Protein AF-A0A381W6W6-F1 (afdb_monomer)

Structure (mmCIF, N/CA/C/O backbone):
data_AF-A0A381W6W6-F1
#
_entry.id   AF-A0A381W6W6-F1
#
loop_
_atom_site.group_PDB
_atom_site.id
_atom_site.type_symbol
_atom_site.label_atom_id
_atom_site.label_alt_id
_atom_site.label_comp_id
_atom_site.label_asym_id
_atom_site.label_entity_id
_atom_site.label_seq_id
_atom_site.pdbx_PDB_ins_code
_atom_site.Cartn_x
_atom_site.Cartn_y
_atom_site.Cartn_z
_atom_site.occupancy
_atom_site.B_iso_or_equiv
_atom_site.auth_seq_id
_atom_site.auth_comp_id
_atom_site.auth_asym_id
_atom_site.auth_atom_id
_atom_site.pdbx_PDB_model_num
ATOM 1 N N . VAL A 1 1 ? 18.439 25.480 -24.856 1.00 36.97 1 VAL A N 1
ATOM 2 C CA . VAL A 1 1 ? 17.566 25.281 -23.675 1.00 36.97 1 VAL A CA 1
ATOM 3 C C . VAL A 1 1 ? 17.842 23.889 -23.121 1.00 36.97 1 VAL A C 1
ATOM 5 O O . VAL A 1 1 ? 17.268 22.921 -23.594 1.00 36.97 1 VAL A O 1
ATOM 8 N N . LEU A 1 2 ? 18.815 23.770 -22.215 1.00 37.03 2 LEU A N 1
ATOM 9 C CA . LEU A 1 2 ? 19.169 22.512 -21.548 1.00 37.03 2 LEU A CA 1
ATOM 10 C C . LEU A 1 2 ? 18.480 22.512 -20.182 1.00 37.03 2 LEU A C 1
ATOM 12 O O . LEU A 1 2 ? 18.965 23.130 -19.240 1.00 37.03 2 LEU A O 1
ATOM 16 N N . LEU A 1 3 ? 17.313 21.874 -20.097 1.00 42.53 3 LEU A N 1
ATOM 17 C CA . LEU A 1 3 ? 16.643 21.600 -18.828 1.00 42.53 3 LEU A CA 1
ATOM 18 C C . LEU A 1 3 ? 17.336 20.400 -18.179 1.00 42.53 3 LEU A C 1
ATOM 20 O O . LEU A 1 3 ? 16.945 19.252 -18.374 1.00 42.53 3 LEU A O 1
ATOM 24 N N . THR A 1 4 ? 18.388 20.661 -17.408 1.00 46.91 4 THR A N 1
ATOM 25 C CA . THR A 1 4 ? 18.919 19.706 -16.434 1.00 46.91 4 THR A CA 1
ATOM 26 C C . THR A 1 4 ? 17.905 19.564 -15.300 1.00 46.91 4 THR A C 1
ATOM 28 O O . THR A 1 4 ? 17.977 20.218 -14.263 1.00 46.91 4 THR A O 1
ATOM 31 N N . GLY A 1 5 ? 16.908 18.705 -15.514 1.00 47.94 5 GLY A N 1
ATOM 32 C CA . GLY A 1 5 ? 16.010 18.232 -14.467 1.00 47.94 5 GLY A CA 1
ATOM 33 C C . GLY A 1 5 ? 16.785 17.356 -13.489 1.00 47.94 5 GLY A C 1
ATOM 34 O O . GLY A 1 5 ? 16.833 16.138 -13.635 1.00 47.94 5 GLY A O 1
ATOM 35 N N . ALA A 1 6 ? 17.439 17.975 -12.510 1.00 48.84 6 ALA A N 1
ATOM 36 C CA . ALA A 1 6 ? 18.096 17.260 -11.430 1.00 48.84 6 ALA A CA 1
ATOM 37 C C . ALA A 1 6 ? 17.025 16.652 -10.509 1.00 48.84 6 ALA A C 1
ATOM 39 O O . ALA A 1 6 ? 16.459 17.329 -9.652 1.00 48.84 6 ALA A O 1
ATOM 40 N N . CYS A 1 7 ? 16.730 15.362 -10.680 1.00 55.16 7 CYS A N 1
ATOM 41 C CA . CYS A 1 7 ? 15.905 14.596 -9.747 1.00 55.16 7 CYS A CA 1
ATOM 42 C C . CYS A 1 7 ? 16.687 14.305 -8.455 1.00 55.16 7 CYS A C 1
ATOM 44 O O . CYS A 1 7 ? 17.109 13.175 -8.213 1.00 55.16 7 CYS A O 1
ATOM 46 N N . PHE A 1 8 ? 16.882 15.318 -7.610 1.00 50.59 8 PHE A N 1
ATOM 47 C CA . PHE A 1 8 ? 17.327 15.110 -6.234 1.00 50.59 8 PHE A CA 1
ATOM 48 C C . PHE A 1 8 ? 16.120 14.764 -5.359 1.00 50.59 8 PHE A C 1
ATOM 50 O O . PHE A 1 8 ? 15.240 15.593 -5.144 1.00 50.59 8 PHE A O 1
ATOM 57 N N . ALA A 1 9 ? 16.087 13.537 -4.835 1.00 54.25 9 ALA A N 1
ATOM 58 C CA . ALA A 1 9 ? 15.160 13.141 -3.781 1.00 54.25 9 ALA A CA 1
ATOM 59 C C . ALA A 1 9 ? 15.954 12.729 -2.537 1.00 54.25 9 ALA A C 1
ATOM 61 O O . ALA A 1 9 ? 16.784 11.820 -2.567 1.00 54.25 9 ALA A O 1
ATOM 62 N N . SER A 1 10 ? 15.698 13.448 -1.452 1.00 46.38 10 SER A N 1
ATOM 63 C CA . SER A 1 10 ? 16.299 13.311 -0.131 1.00 46.38 10 SER A CA 1
ATOM 64 C C . SER A 1 10 ? 16.028 11.923 0.455 1.00 46.38 10 SER A C 1
AT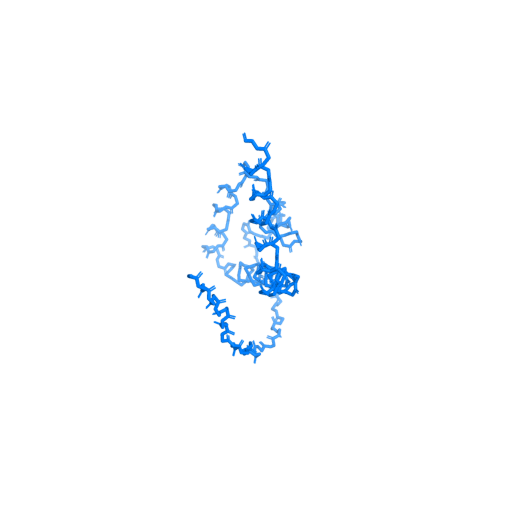OM 66 O O . SER A 1 10 ? 14.878 11.513 0.609 1.00 46.38 10 SER A O 1
ATOM 68 N N . ASN A 1 11 ? 17.088 11.208 0.827 1.00 52.81 11 ASN A N 1
ATOM 69 C CA . ASN A 1 11 ? 16.988 9.936 1.536 1.00 52.81 11 ASN A CA 1
ATOM 70 C C . ASN A 1 11 ? 16.490 10.172 2.974 1.00 52.81 11 ASN A C 1
ATOM 72 O O . ASN A 1 11 ? 17.264 10.594 3.831 1.00 52.81 11 ASN A O 1
ATOM 76 N N . LEU A 1 12 ? 15.217 9.878 3.265 1.00 56.47 12 LEU A N 1
ATOM 77 C CA . LEU A 1 12 ? 14.763 9.689 4.648 1.00 56.47 12 LEU A CA 1
ATOM 78 C C . LEU A 1 12 ? 14.879 8.202 5.028 1.00 56.47 12 LEU A C 1
ATOM 80 O O . LEU A 1 12 ? 14.199 7.370 4.422 1.00 56.47 12 LEU A O 1
ATOM 84 N N . PRO A 1 13 ? 15.684 7.836 6.043 1.00 54.25 13 PRO A N 1
ATOM 85 C CA . PRO A 1 13 ? 15.758 6.457 6.503 1.00 54.25 13 PRO A CA 1
ATOM 86 C C . PRO A 1 13 ? 14.483 6.072 7.280 1.00 54.25 13 PRO A C 1
ATOM 88 O O . PRO A 1 13 ? 13.955 6.879 8.054 1.00 54.25 13 PRO A O 1
ATOM 91 N N . PRO A 1 14 ? 13.983 4.829 7.153 1.00 55.06 14 PRO A N 1
ATOM 92 C CA . PRO A 1 14 ? 12.823 4.389 7.915 1.00 55.06 14 PRO A CA 1
ATOM 93 C C . PRO A 1 14 ? 13.203 4.133 9.384 1.00 55.06 14 PRO A C 1
ATOM 95 O O . PRO A 1 14 ? 14.007 3.254 9.703 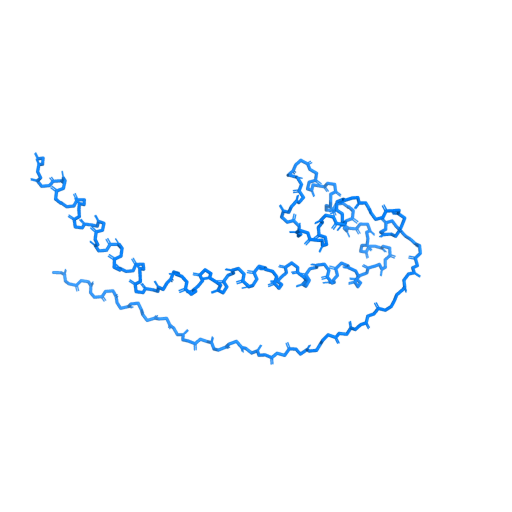1.00 55.06 14 PRO A O 1
ATOM 98 N N . LYS A 1 15 ? 12.578 4.877 10.308 1.00 43.28 15 LYS A N 1
ATOM 99 C CA . LYS A 1 15 ? 12.635 4.608 11.755 1.00 43.28 15 LYS A CA 1
ATOM 100 C C . LYS A 1 15 ? 12.026 3.233 12.062 1.00 43.28 15 LYS A C 1
ATOM 102 O O . LYS A 1 15 ? 10.815 3.043 11.982 1.00 43.28 15 LYS A O 1
ATOM 107 N N . ARG A 1 16 ? 12.865 2.286 12.492 1.00 62.16 16 ARG A N 1
ATOM 108 C CA . ARG A 1 16 ? 12.452 1.018 13.114 1.00 62.16 16 ARG A CA 1
ATOM 109 C C . ARG A 1 16 ? 11.979 1.249 14.548 1.00 62.16 16 ARG A C 1
ATOM 111 O O . ARG A 1 16 ? 12.788 1.610 15.390 1.00 62.16 16 ARG A O 1
ATOM 118 N N . THR A 1 17 ? 10.727 0.923 14.858 1.00 40.03 17 THR A N 1
ATOM 119 C CA . THR A 1 17 ? 10.260 0.493 16.197 1.00 40.03 17 THR A CA 1
ATOM 120 C C . THR A 1 17 ? 8.913 -0.227 16.031 1.00 40.03 17 THR A C 1
ATOM 122 O O . THR A 1 17 ? 8.181 0.095 15.107 1.00 40.03 17 THR A O 1
ATOM 125 N N . LYS A 1 18 ? 8.453 -1.186 16.839 1.00 42.16 18 LYS A N 1
ATOM 126 C CA . LYS A 1 18 ? 9.007 -2.132 17.824 1.00 42.16 18 LYS A CA 1
ATOM 127 C C . LYS A 1 18 ? 7.875 -3.162 18.074 1.00 42.16 18 LYS A C 1
ATOM 129 O O . LYS A 1 18 ? 6.725 -2.768 18.204 1.00 42.16 18 LYS A O 1
ATOM 134 N N . LYS A 1 19 ? 8.262 -4.440 18.188 1.00 39.12 19 LYS A N 1
ATOM 135 C CA . LYS A 1 19 ? 7.669 -5.581 18.932 1.00 39.12 19 LYS A CA 1
ATOM 136 C C . LYS A 1 19 ? 6.175 -5.937 18.767 1.00 39.12 19 LYS A C 1
ATOM 138 O O . LYS A 1 19 ? 5.268 -5.207 19.148 1.00 39.12 19 LYS A O 1
ATOM 143 N N . ALA A 1 20 ? 5.968 -7.185 18.336 1.00 41.88 20 ALA A N 1
ATOM 144 C CA . ALA A 1 20 ? 4.711 -7.918 18.396 1.00 41.88 20 ALA A CA 1
ATOM 145 C C . ALA A 1 20 ? 4.235 -8.100 19.848 1.00 41.88 20 ALA A C 1
ATOM 147 O O . ALA A 1 20 ? 4.961 -8.645 20.682 1.00 41.88 20 ALA A O 1
ATOM 148 N N . LYS A 1 21 ? 2.996 -7.686 20.131 1.00 32.66 21 LYS A N 1
ATOM 149 C CA . LYS A 1 21 ? 2.281 -8.029 21.364 1.00 32.66 21 LYS A CA 1
ATOM 150 C C . LYS A 1 21 ? 1.185 -9.037 21.014 1.00 32.66 21 LYS A C 1
ATOM 152 O O . LYS A 1 21 ? 0.231 -8.703 20.316 1.00 32.66 21 LYS A O 1
ATOM 157 N N . LYS A 1 22 ? 1.368 -10.281 21.467 1.00 45.16 22 LYS A N 1
ATOM 158 C CA . LYS A 1 22 ? 0.340 -11.334 21.492 1.00 45.16 22 LYS A CA 1
ATOM 159 C C . LYS A 1 22 ? -0.817 -10.845 22.373 1.00 45.16 22 LYS A C 1
ATOM 161 O O . LYS A 1 22 ? -0.561 -10.429 23.501 1.00 45.16 22 LYS A O 1
ATOM 166 N N . VAL A 1 23 ? -2.058 -10.926 21.895 1.00 41.16 23 VAL A N 1
ATOM 167 C CA . VAL A 1 23 ? -3.253 -10.764 22.739 1.00 41.16 23 VAL A CA 1
ATOM 168 C C . VAL A 1 23 ? -4.189 -11.937 22.469 1.00 41.16 23 VAL A C 1
ATOM 170 O O . VAL A 1 23 ? -4.498 -12.228 21.315 1.00 41.16 23 VAL A O 1
ATOM 173 N N . LYS A 1 24 ? -4.512 -12.622 23.569 1.00 37.78 24 LYS A N 1
ATOM 174 C CA . LYS A 1 24 ? -5.326 -13.828 23.717 1.00 37.78 24 LYS A CA 1
ATOM 175 C C . LYS A 1 24 ? -6.825 -13.492 23.741 1.00 37.78 24 LYS A C 1
ATOM 177 O O . LYS A 1 24 ? -7.186 -12.435 24.250 1.00 37.78 24 LYS A O 1
ATOM 182 N N . ASP A 1 25 ? -7.585 -14.430 23.175 1.00 43.34 25 ASP A N 1
ATOM 183 C CA . ASP A 1 25 ? -8.948 -14.935 23.444 1.00 43.34 25 ASP A CA 1
ATOM 184 C C . ASP A 1 25 ? -10.065 -13.962 23.867 1.00 43.34 25 ASP A C 1
ATOM 186 O O . ASP A 1 25 ? -9.946 -13.209 24.827 1.00 43.34 25 ASP A O 1
ATOM 190 N N . LEU A 1 26 ? -11.112 -13.816 23.047 1.00 57.38 26 LEU A N 1
ATOM 191 C CA . LEU A 1 26 ? -12.300 -14.679 22.853 1.00 57.38 26 LEU A CA 1
ATOM 192 C C . LEU A 1 26 ? -13.427 -14.287 23.823 1.00 57.38 26 LEU A C 1
ATOM 194 O O . LEU A 1 26 ? -13.436 -14.659 24.990 1.00 57.38 26 LEU A O 1
ATOM 198 N N . GLY A 1 27 ? -14.378 -13.505 23.312 1.00 37.41 27 GLY A N 1
ATOM 199 C CA . GLY A 1 27 ? -15.579 -13.086 24.032 1.00 37.41 27 GLY A CA 1
ATOM 200 C C . GLY A 1 27 ? -16.659 -12.654 23.045 1.00 37.41 27 GLY A C 1
ATOM 201 O O . GLY A 1 27 ? -16.403 -11.818 22.182 1.00 37.41 27 GLY A O 1
ATOM 202 N N . THR A 1 28 ? -17.824 -13.286 23.135 1.00 46.09 28 THR A N 1
ATOM 203 C CA . THR A 1 28 ? -18.948 -13.249 22.191 1.00 46.09 28 THR A CA 1
ATOM 204 C C . THR A 1 28 ? -19.387 -11.836 21.801 1.00 46.09 28 THR A C 1
ATOM 206 O O . THR A 1 28 ? -19.607 -10.963 22.638 1.00 46.09 28 THR A O 1
ATOM 209 N N . GLY A 1 29 ? -19.529 -11.630 20.494 1.00 53.81 29 GLY A N 1
ATOM 210 C CA . GLY A 1 29 ? -19.963 -10.393 19.856 1.00 53.81 29 GLY A CA 1
ATOM 211 C C . GLY A 1 29 ? -20.046 -10.598 18.338 1.00 53.81 29 GLY A C 1
ATOM 212 O O . GLY A 1 29 ? -19.564 -11.613 17.837 1.00 53.81 29 GLY A O 1
ATOM 213 N N . PRO A 1 30 ? -20.587 -9.644 17.559 1.00 53.47 30 PRO A N 1
ATOM 214 C CA . PRO A 1 30 ? -20.861 -9.772 16.113 1.00 53.47 30 PRO A CA 1
ATOM 215 C C . PRO A 1 30 ? -19.614 -9.972 15.226 1.00 53.47 30 PRO A C 1
ATOM 217 O O . PRO A 1 30 ? -19.705 -9.976 14.000 1.00 53.47 30 PRO A O 1
ATOM 220 N N . CYS A 1 31 ? -18.439 -10.092 15.844 1.00 56.75 31 CYS A N 1
ATOM 221 C CA . CYS A 1 31 ? -17.162 -10.398 15.213 1.00 56.75 31 CYS A CA 1
ATOM 222 C C . CYS A 1 31 ? -16.599 -11.771 15.608 1.00 56.75 31 CYS A C 1
ATOM 224 O O . CYS A 1 31 ? -15.545 -12.134 15.090 1.00 56.75 31 CYS A O 1
ATOM 226 N N . HIS A 1 32 ? -17.273 -12.506 16.501 1.00 54.97 32 HIS A N 1
ATOM 227 C CA . HIS A 1 32 ? -16.871 -13.824 16.993 1.00 54.97 32 HIS A CA 1
ATOM 228 C C . HIS A 1 32 ? -17.844 -14.951 16.643 1.00 54.97 32 HIS A C 1
ATOM 230 O O . HIS A 1 32 ? -17.368 -16.050 16.377 1.00 54.97 32 HIS A O 1
ATOM 236 N N . ASP A 1 33 ? -19.148 -14.694 16.541 1.00 45.84 33 ASP A N 1
ATOM 237 C CA . ASP A 1 33 ? -20.061 -15.666 15.929 1.00 45.84 33 ASP A CA 1
ATOM 238 C C . ASP A 1 33 ? -19.884 -15.642 14.407 1.00 45.84 33 ASP A C 1
ATOM 240 O O . ASP A 1 33 ? -19.694 -14.569 13.824 1.00 45.84 33 ASP A O 1
ATOM 244 N N . PRO A 1 34 ? -19.911 -16.824 13.773 1.00 50.38 34 PRO A N 1
ATOM 245 C CA . PRO A 1 34 ? -18.899 -17.289 12.820 1.00 50.38 34 PRO A CA 1
ATOM 246 C C . PRO A 1 34 ? -18.387 -16.135 11.963 1.00 50.38 34 PRO A C 1
ATOM 248 O O . PRO A 1 34 ? -19.098 -15.662 11.076 1.00 50.38 34 PRO A O 1
ATOM 251 N N . VAL A 1 35 ? -17.181 -15.656 12.296 1.00 53.94 35 VAL A N 1
ATOM 252 C CA . VAL A 1 35 ? -16.482 -14.516 11.685 1.00 53.94 35 VAL A CA 1
ATOM 253 C C . VAL A 1 35 ? -16.963 -14.311 10.254 1.00 53.94 35 VAL A C 1
ATOM 255 O O . VAL A 1 35 ? -16.625 -15.101 9.374 1.00 53.94 35 VAL A O 1
ATOM 258 N N . HIS A 1 36 ? -17.800 -13.283 10.048 1.00 60.09 36 HIS A N 1
ATOM 259 C CA . HIS A 1 36 ? -18.448 -13.009 8.765 1.00 60.09 36 HIS A CA 1
ATOM 260 C C . HIS A 1 36 ? -17.417 -13.246 7.650 1.00 60.09 36 HIS A C 1
ATOM 262 O O . HIS A 1 36 ? -16.328 -12.673 7.750 1.00 60.09 36 HIS A O 1
ATOM 268 N N . PRO A 1 37 ? -17.693 -14.052 6.604 1.00 70.50 37 PRO A N 1
ATOM 269 C CA . PRO A 1 37 ? -16.676 -14.495 5.640 1.00 70.50 37 PRO A CA 1
ATOM 270 C C . PRO A 1 37 ? -15.869 -13.336 5.035 1.00 70.50 37 PRO A C 1
ATOM 272 O O . PRO A 1 37 ? -14.722 -13.497 4.646 1.00 70.50 37 PRO A O 1
ATOM 275 N N . LEU A 1 38 ? -16.443 -12.131 5.030 1.00 71.00 38 LEU A N 1
ATOM 276 C CA . LEU A 1 38 ? -15.815 -10.870 4.639 1.00 71.00 38 LEU A CA 1
ATOM 277 C C . LEU A 1 38 ? -14.635 -10.448 5.536 1.00 71.00 38 LEU A C 1
ATOM 279 O O . LEU A 1 38 ? -13.653 -9.918 5.027 1.00 71.00 38 LEU A O 1
ATOM 283 N N . ILE A 1 39 ? -14.725 -10.652 6.851 1.00 76.25 39 ILE A N 1
ATOM 284 C CA . ILE A 1 39 ? -13.676 -10.317 7.824 1.00 76.25 39 ILE A CA 1
ATOM 285 C C . ILE A 1 39 ? -12.556 -11.359 7.772 1.00 76.25 39 ILE A C 1
ATOM 287 O O . ILE A 1 39 ? -11.392 -10.967 7.779 1.00 76.25 39 ILE A O 1
ATOM 291 N N . MET A 1 40 ? -12.875 -12.654 7.640 1.00 74.75 40 MET A N 1
ATOM 292 C CA . MET A 1 40 ? -11.853 -13.691 7.419 1.00 74.75 40 MET A CA 1
ATOM 293 C C . MET A 1 40 ? -11.095 -13.456 6.113 1.00 74.75 40 MET A C 1
ATOM 295 O O . MET A 1 40 ? -9.867 -13.401 6.109 1.00 74.75 40 MET A O 1
ATOM 299 N N . LEU A 1 41 ? -11.827 -13.198 5.026 1.00 77.56 41 LEU A N 1
ATOM 300 C CA . LEU A 1 41 ? -11.239 -12.858 3.733 1.00 77.56 41 LEU A CA 1
ATOM 301 C C . LEU A 1 41 ? -10.341 -11.617 3.835 1.00 77.56 41 LEU A C 1
ATOM 303 O O . LEU A 1 41 ? -9.249 -11.592 3.267 1.00 77.56 41 LEU A O 1
ATOM 307 N N . ALA A 1 42 ? -10.771 -10.600 4.588 1.00 79.81 42 ALA A N 1
ATOM 308 C CA . ALA A 1 42 ? -9.967 -9.410 4.837 1.00 79.81 42 ALA A CA 1
ATOM 309 C C . ALA A 1 42 ? -8.728 -9.702 5.699 1.00 79.81 42 ALA A C 1
ATOM 311 O O . ALA A 1 42 ? -7.679 -9.097 5.493 1.00 79.81 42 ALA A O 1
ATOM 312 N N . MET A 1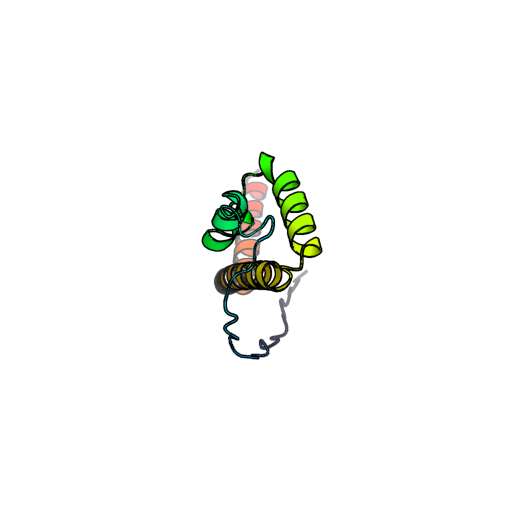 43 ? -8.809 -10.638 6.641 1.00 78.38 43 MET A N 1
ATOM 313 C CA . MET A 1 43 ? -7.692 -11.001 7.511 1.00 78.38 43 MET A CA 1
ATOM 314 C C . MET A 1 43 ? -6.614 -11.801 6.772 1.00 78.38 43 MET A C 1
ATOM 316 O O . MET A 1 43 ? -5.426 -11.569 7.004 1.00 78.38 43 MET A O 1
ATOM 320 N N . GLU A 1 44 ? -7.014 -12.690 5.862 1.00 79.12 44 GLU A N 1
ATOM 321 C CA . GLU A 1 44 ? -6.104 -13.479 5.026 1.00 79.12 44 GLU A CA 1
ATOM 322 C C . GLU A 1 44 ? -5.567 -12.658 3.847 1.00 79.12 44 GLU A C 1
ATOM 324 O O . GLU A 1 44 ? -4.371 -12.372 3.743 1.00 79.12 44 GLU A O 1
ATOM 329 N N . LYS A 1 45 ? -6.468 -12.226 2.959 1.00 79.19 45 LYS A N 1
ATOM 330 C CA . LYS A 1 45 ? -6.125 -11.623 1.662 1.00 79.19 45 LYS A CA 1
ATOM 331 C C . LYS A 1 45 ? -6.064 -10.097 1.701 1.00 79.19 45 LYS A C 1
ATOM 333 O O . LYS A 1 45 ? -5.500 -9.481 0.797 1.00 79.19 45 LYS A O 1
ATOM 338 N N . GLY A 1 46 ? -6.579 -9.481 2.762 1.00 80.38 46 GLY A N 1
ATOM 339 C CA . GLY A 1 46 ? -6.613 -8.031 2.934 1.00 80.38 46 GLY A CA 1
ATOM 340 C C . GLY A 1 46 ? -7.952 -7.414 2.593 1.00 80.38 46 GLY A C 1
ATOM 341 O O . GLY A 1 46 ? -8.754 -7.991 1.861 1.00 80.38 46 GLY A O 1
ATOM 342 N N . VAL A 1 47 ? -8.173 -6.182 3.049 1.00 83.88 47 VAL A N 1
ATOM 343 C CA . VAL A 1 47 ? -9.411 -5.440 2.743 1.00 83.88 47 VAL A CA 1
ATOM 344 C C . VAL A 1 47 ? -9.636 -5.255 1.239 1.00 83.88 47 VAL A C 1
ATOM 346 O O . VAL A 1 47 ? -10.781 -5.209 0.795 1.00 83.88 47 VAL A O 1
ATOM 349 N N . LYS A 1 48 ? -8.566 -5.226 0.435 1.00 79.69 48 LYS A N 1
ATOM 350 C CA . LYS A 1 48 ? -8.642 -5.144 -1.036 1.00 79.69 48 LYS A CA 1
ATOM 351 C C . LYS A 1 48 ? -9.262 -6.385 -1.693 1.00 79.69 48 LYS A C 1
ATOM 353 O O . LYS A 1 48 ? -9.736 -6.283 -2.816 1.00 79.69 48 LYS A O 1
ATOM 358 N N . ALA A 1 49 ? -9.274 -7.533 -1.015 1.00 83.31 49 ALA A N 1
ATOM 359 C CA . ALA A 1 49 ? -9.887 -8.757 -1.530 1.00 83.31 49 ALA A CA 1
ATOM 360 C C . ALA A 1 49 ? -11.412 -8.786 -1.351 1.00 83.31 49 ALA A C 1
ATOM 362 O O . ALA A 1 49 ? -12.084 -9.640 -1.928 1.00 83.31 49 ALA A O 1
ATOM 363 N N . VAL A 1 50 ? -11.972 -7.872 -0.552 1.00 84.38 50 VAL A N 1
ATOM 364 C CA . VAL A 1 50 ? -13.418 -7.780 -0.358 1.00 84.38 50 VAL A CA 1
ATOM 365 C C . VAL A 1 50 ? -14.066 -7.351 -1.679 1.00 84.38 50 VAL A C 1
ATOM 367 O O . VAL A 1 50 ? -13.692 -6.313 -2.228 1.00 84.38 50 VAL A O 1
ATOM 370 N N . PRO A 1 51 ? -15.060 -8.099 -2.196 1.00 83.44 51 PRO A N 1
ATOM 371 C CA . PRO A 1 51 ? -15.721 -7.739 -3.443 1.00 83.44 51 PRO A CA 1
ATOM 372 C C . PRO A 1 51 ? -16.359 -6.351 -3.330 1.00 83.44 51 PRO A C 1
ATOM 374 O O . PRO A 1 51 ? -17.053 -6.057 -2.353 1.00 83.44 51 PRO A O 1
ATOM 377 N N . LEU A 1 52 ? -16.169 -5.516 -4.358 1.00 83.12 52 LEU A N 1
ATOM 378 C CA . LEU A 1 52 ? -16.582 -4.103 -4.361 1.00 83.12 52 LEU A CA 1
ATOM 379 C C . LEU A 1 52 ? -18.064 -3.915 -4.011 1.00 83.12 52 LEU A C 1
ATOM 381 O O . LEU A 1 52 ? -18.415 -3.019 -3.246 1.00 83.12 52 LEU A O 1
ATOM 385 N N . ARG A 1 53 ? -18.928 -4.829 -4.470 1.00 84.31 53 ARG A N 1
ATOM 386 C CA . ARG A 1 53 ? -20.371 -4.822 -4.168 1.00 84.31 53 ARG A CA 1
ATOM 387 C C . ARG A 1 53 ? -20.682 -4.913 -2.666 1.00 84.31 53 ARG A C 1
ATOM 389 O O . ARG A 1 53 ? -21.706 -4.412 -2.223 1.00 84.31 53 ARG A O 1
ATOM 396 N N . LYS A 1 54 ? -19.807 -5.534 -1.866 1.00 83.75 54 LYS A N 1
ATOM 397 C CA . LYS A 1 54 ? -20.005 -5.766 -0.422 1.00 83.75 54 LYS A CA 1
ATOM 398 C C . LYS A 1 54 ? -19.188 -4.813 0.460 1.00 83.75 54 LYS A C 1
ATOM 400 O O . LYS A 1 54 ? -19.207 -4.948 1.683 1.00 83.75 54 LYS A O 1
ATOM 405 N N . ILE A 1 55 ? -18.518 -3.812 -0.125 1.00 85.25 55 ILE A N 1
ATOM 406 C CA . ILE A 1 55 ? -17.639 -2.888 0.611 1.00 85.25 55 ILE A CA 1
ATOM 407 C C . ILE A 1 55 ? -18.399 -2.066 1.662 1.00 85.25 55 ILE A C 1
ATOM 409 O O . ILE A 1 55 ? -17.895 -1.803 2.755 1.00 85.25 55 ILE A O 1
ATOM 413 N N . PHE A 1 56 ? -19.639 -1.677 1.361 1.00 86.81 56 PHE A N 1
ATOM 414 C CA . PHE A 1 56 ? -20.455 -0.873 2.266 1.00 86.81 56 PHE A CA 1
ATOM 415 C C . PHE A 1 56 ? -20.920 -1.683 3.479 1.00 86.81 56 PHE A C 1
ATOM 417 O O . PHE A 1 56 ? -20.868 -1.204 4.614 1.00 86.81 56 PHE A O 1
ATOM 424 N N . LEU A 1 57 ? -21.296 -2.942 3.243 1.00 85.12 57 LEU A N 1
ATOM 425 C CA . LEU A 1 57 ? -21.665 -3.893 4.286 1.00 85.12 57 LEU A CA 1
ATOM 426 C C . LEU A 1 57 ? -20.464 -4.198 5.188 1.00 85.12 57 LEU A C 1
ATOM 428 O O . LEU A 1 57 ? -20.576 -4.119 6.407 1.00 85.12 57 LEU A O 1
ATOM 432 N N . TYR A 1 58 ? -19.284 -4.392 4.598 1.00 84.00 58 TYR A N 1
ATOM 433 C CA . TYR A 1 58 ? -18.030 -4.544 5.334 1.00 84.00 58 TYR A CA 1
ATOM 434 C C . TYR A 1 58 ? -17.720 -3.340 6.246 1.00 84.00 58 TYR A C 1
ATOM 436 O O . TYR A 1 58 ? -17.374 -3.508 7.416 1.00 84.00 58 TYR A O 1
ATOM 444 N N . ARG A 1 59 ? -17.919 -2.105 5.765 1.00 86.44 59 ARG A N 1
ATOM 445 C CA . ARG A 1 59 ? -17.747 -0.894 6.592 1.00 86.44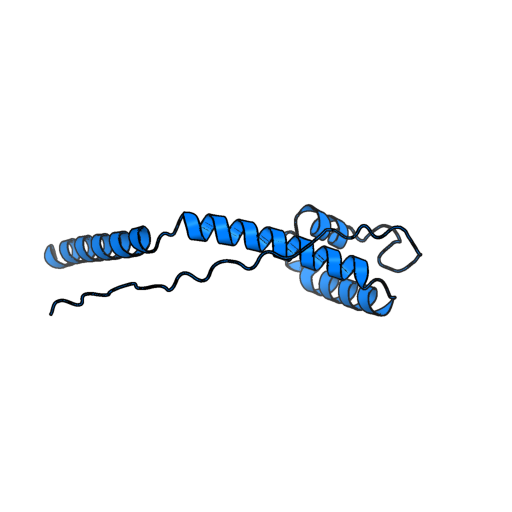 59 ARG A CA 1
ATOM 446 C C . ARG A 1 59 ? -18.757 -0.812 7.739 1.00 86.44 59 ARG A C 1
ATOM 448 O O . ARG A 1 59 ? -18.385 -0.381 8.831 1.00 86.44 59 ARG A O 1
ATOM 455 N N . LYS A 1 60 ? -20.019 -1.197 7.511 1.00 87.19 60 LYS A N 1
ATOM 456 C CA . LYS A 1 60 ? -21.043 -1.269 8.570 1.00 87.19 60 LYS A CA 1
ATOM 457 C C . LYS A 1 60 ? -20.650 -2.289 9.642 1.00 87.19 60 LYS A C 1
ATOM 459 O O . LYS A 1 60 ? -20.656 -1.932 10.819 1.00 87.19 60 LYS A O 1
ATOM 464 N N . LEU A 1 61 ? -20.199 -3.475 9.233 1.00 82.75 61 LEU A N 1
ATOM 465 C CA . LEU A 1 61 ? -19.713 -4.522 10.136 1.00 82.75 61 LEU A CA 1
ATOM 466 C C . LEU A 1 61 ? -18.527 -4.047 10.980 1.00 82.75 61 LEU A C 1
ATOM 468 O O . LEU A 1 61 ? -18.552 -4.167 12.200 1.00 82.75 61 LEU A O 1
ATOM 472 N N . LEU A 1 62 ? -17.522 -3.409 10.371 1.00 83.06 62 LEU A N 1
ATOM 473 C CA . LEU A 1 62 ? -16.391 -2.848 11.119 1.00 83.06 62 LEU A CA 1
ATOM 474 C C . LEU A 1 62 ? -16.820 -1.776 12.131 1.00 83.06 62 LEU A C 1
ATOM 476 O O . LEU A 1 62 ? -16.268 -1.705 13.231 1.00 83.06 62 LEU A O 1
ATOM 480 N N . LYS A 1 63 ? -17.809 -0.938 11.786 1.00 85.44 63 LYS A N 1
ATOM 481 C CA . LYS A 1 63 ? -18.375 0.047 12.721 1.00 85.44 63 LYS A CA 1
ATOM 482 C C . LYS A 1 63 ? -19.078 -0.637 13.893 1.00 85.44 63 LYS A C 1
ATOM 484 O O . LYS A 1 63 ? -18.893 -0.191 15.022 1.00 85.44 63 LYS A O 1
ATOM 489 N N . GLN A 1 64 ? -19.844 -1.699 13.645 1.00 83.00 64 GLN A N 1
ATOM 490 C CA . GLN A 1 64 ? -20.492 -2.489 14.697 1.00 83.00 64 GLN A CA 1
ATOM 491 C C . GLN A 1 64 ? -19.446 -3.159 15.597 1.00 83.00 64 GLN A C 1
ATOM 493 O O . GLN A 1 64 ? -19.490 -2.973 16.807 1.00 83.00 64 GLN A O 1
ATOM 498 N N . CYS A 1 65 ? -18.420 -3.777 15.012 1.00 78.38 65 CYS A N 1
ATOM 499 C CA . CYS A 1 65 ? -17.295 -4.386 15.729 1.00 78.38 65 CYS A CA 1
ATOM 500 C C . CYS A 1 65 ? -16.562 -3.406 16.657 1.00 78.38 65 CYS A C 1
ATOM 502 O O . CYS A 1 65 ? -16.174 -3.728 17.779 1.00 78.38 65 CYS A O 1
ATOM 504 N N . LYS A 1 66 ? -16.379 -2.162 16.191 1.00 80.19 66 LYS A N 1
ATOM 505 C CA . LYS A 1 66 ? -15.745 -1.096 16.976 1.00 80.19 66 LYS A CA 1
ATOM 506 C C . LYS A 1 66 ? -16.617 -0.651 18.157 1.00 80.19 66 LYS A C 1
ATOM 508 O O . LYS A 1 66 ? -16.066 -0.223 19.173 1.00 80.19 66 LYS A O 1
ATOM 513 N N . LYS A 1 67 ? -17.946 -0.722 18.010 1.00 81.56 67 LYS A N 1
ATOM 514 C CA . LYS A 1 67 ? -18.924 -0.394 19.058 1.00 81.56 67 LYS A CA 1
ATOM 515 C C . LYS A 1 67 ? -19.035 -1.499 20.111 1.00 81.56 67 LYS A C 1
ATOM 517 O O . LYS A 1 67 ? -19.136 -1.166 21.281 1.00 81.56 67 LYS A O 1
ATOM 522 N N . THR A 1 68 ? -18.929 -2.772 19.729 1.00 75.56 68 THR A N 1
ATOM 523 C CA . THR A 1 68 ? -19.018 -3.920 20.656 1.00 75.56 68 THR A CA 1
ATOM 524 C C . THR A 1 68 ? -17.729 -4.208 21.434 1.00 75.56 68 THR A C 1
ATOM 526 O O . THR A 1 68 ? -17.613 -5.242 22.074 1.00 75.56 68 THR A O 1
ATOM 529 N N . GLY A 1 69 ? -16.743 -3.306 21.396 1.00 63.44 69 GLY A N 1
ATOM 530 C CA . GLY A 1 69 ? -15.532 -3.413 22.217 1.00 63.44 69 GLY A CA 1
ATOM 531 C C . GLY A 1 69 ? -14.363 -4.173 21.581 1.00 63.44 69 GLY A C 1
ATOM 532 O O . GLY A 1 69 ? -13.255 -4.105 22.109 1.00 63.44 69 GLY A O 1
ATOM 533 N N . HIS A 1 70 ? -14.516 -4.778 20.397 1.00 71.50 70 HIS A N 1
ATOM 534 C CA . HIS A 1 70 ? -13.435 -5.501 19.697 1.00 71.50 70 HIS A CA 1
ATOM 535 C C . HIS A 1 70 ? -12.466 -4.569 18.951 1.00 71.50 70 HIS A C 1
ATOM 537 O O . HIS A 1 70 ? -12.138 -4.750 17.774 1.00 71.50 70 HIS A O 1
ATOM 543 N N . ARG A 1 71 ? -11.990 -3.525 19.637 1.00 76.06 71 ARG A N 1
ATOM 544 C CA . ARG A 1 71 ? -11.059 -2.542 19.065 1.00 76.06 71 ARG A CA 1
ATOM 545 C C . ARG A 1 71 ? -9.721 -3.173 18.684 1.00 76.06 71 ARG A C 1
ATOM 547 O O . ARG A 1 71 ? -9.129 -2.752 17.694 1.00 76.06 71 ARG A O 1
ATOM 554 N N . GLU A 1 72 ? -9.265 -4.175 19.429 1.00 79.69 72 GLU A N 1
ATOM 555 C CA . GLU A 1 72 ? -7.975 -4.831 19.191 1.00 79.69 72 GLU A CA 1
ATOM 556 C C . GLU A 1 72 ? -7.962 -5.653 17.897 1.00 79.69 72 GLU A C 1
ATOM 558 O O . GLU A 1 72 ? -7.030 -5.520 17.106 1.00 79.69 72 GLU A O 1
ATOM 563 N N . THR A 1 73 ? -9.028 -6.397 17.591 1.00 77.50 73 THR A N 1
ATOM 564 C CA . THR A 1 73 ? -9.147 -7.162 16.336 1.00 77.50 73 THR A CA 1
ATOM 565 C C . THR A 1 73 ? -9.124 -6.240 15.114 1.00 77.50 73 THR A C 1
ATOM 567 O O . THR A 1 73 ? -8.399 -6.482 14.148 1.00 77.50 73 THR A O 1
ATOM 570 N N . VAL A 1 74 ? -9.846 -5.115 15.179 1.00 82.25 74 VAL A N 1
ATOM 571 C CA . VAL A 1 74 ? -9.856 -4.102 14.109 1.00 82.25 74 VAL A CA 1
ATOM 572 C C . VAL A 1 74 ? -8.485 -3.430 13.957 1.00 82.25 74 VAL A C 1
ATOM 574 O O . VAL A 1 74 ? -8.046 -3.171 12.835 1.00 82.25 74 VAL A O 1
ATOM 577 N N . LYS A 1 75 ? -7.780 -3.160 15.065 1.00 85.19 75 LYS A N 1
ATOM 578 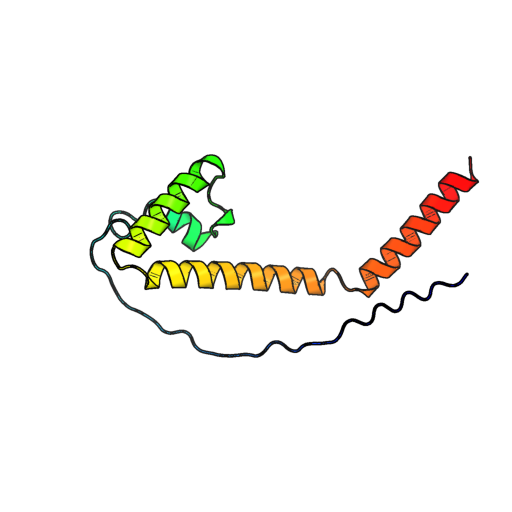C CA . LYS A 1 75 ? -6.408 -2.625 15.026 1.00 85.19 75 LYS A CA 1
ATOM 579 C C . LYS A 1 75 ? -5.443 -3.610 14.373 1.00 85.19 75 LYS A C 1
ATOM 581 O O . LYS A 1 75 ? -4.672 -3.195 13.512 1.00 85.19 75 LYS A O 1
ATOM 586 N N . GLN A 1 76 ? -5.498 -4.892 14.741 1.00 84.75 76 GLN A N 1
ATOM 587 C CA . GLN A 1 76 ? -4.652 -5.926 14.140 1.00 84.75 76 GLN A CA 1
ATOM 588 C C . GLN A 1 76 ? -4.905 -6.062 12.638 1.00 84.75 76 GLN A C 1
ATOM 590 O O . GLN A 1 76 ? -3.952 -6.163 11.867 1.00 84.75 76 GLN A O 1
ATOM 595 N N . LEU A 1 77 ? -6.169 -6.002 12.214 1.00 85.06 77 LEU A N 1
ATOM 596 C CA . LEU A 1 77 ? -6.539 -6.026 10.801 1.00 85.06 77 LEU A CA 1
ATOM 597 C C . LEU A 1 77 ? -5.920 -4.848 10.039 1.00 85.06 77 LEU A C 1
ATOM 599 O O . LEU A 1 77 ? -5.255 -5.041 9.023 1.00 85.06 77 LEU A O 1
ATOM 603 N N . LYS A 1 78 ? -6.049 -3.634 10.588 1.00 87.06 78 LYS A N 1
ATOM 604 C CA . LYS A 1 78 ? -5.470 -2.418 10.002 1.00 87.06 78 LYS A CA 1
ATOM 605 C C . LYS A 1 78 ? -3.940 -2.473 9.947 1.00 87.06 78 LYS A C 1
ATOM 607 O O . LYS A 1 78 ? -3.352 -2.027 8.967 1.00 87.06 78 LYS A O 1
ATOM 612 N N . LEU A 1 79 ? -3.301 -3.028 10.977 1.00 89.94 79 LEU A N 1
ATOM 613 C CA . LEU A 1 79 ? -1.847 -3.177 11.035 1.00 89.94 79 LEU A CA 1
ATOM 614 C C . LEU A 1 79 ? -1.339 -4.176 9.988 1.00 89.94 79 LEU A C 1
ATOM 616 O O . LEU A 1 79 ? -0.356 -3.895 9.309 1.00 89.94 79 LEU A O 1
ATOM 620 N N . LYS A 1 80 ? -2.024 -5.314 9.815 1.00 87.44 80 LYS A N 1
ATOM 621 C CA . LYS A 1 80 ? -1.695 -6.301 8.774 1.00 87.44 80 LYS A CA 1
ATOM 622 C C . LYS A 1 80 ? -1.865 -5.730 7.368 1.00 87.44 80 LYS A C 1
ATOM 624 O O . LYS A 1 80 ? -0.995 -5.936 6.526 1.00 87.44 80 LYS A O 1
ATOM 629 N N . ASP A 1 81 ? -2.951 -4.998 7.121 1.00 88.75 81 ASP A N 1
ATOM 630 C CA . ASP A 1 81 ? -3.159 -4.322 5.838 1.00 88.75 81 ASP A CA 1
ATOM 631 C C . ASP A 1 81 ? -2.068 -3.287 5.563 1.00 88.75 81 ASP A C 1
ATOM 633 O O . ASP A 1 81 ? -1.497 -3.280 4.474 1.00 88.75 81 ASP A O 1
ATOM 637 N N . TYR A 1 82 ? -1.722 -2.477 6.567 1.00 89.75 82 TYR A N 1
ATOM 638 C CA . TYR A 1 82 ? -0.646 -1.496 6.460 1.00 89.75 82 TYR A CA 1
ATOM 639 C C . TYR A 1 82 ? 0.701 -2.156 6.153 1.00 89.75 82 TYR A C 1
ATOM 641 O O . TYR A 1 82 ? 1.391 -1.738 5.230 1.00 89.75 82 TYR A O 1
ATOM 649 N N . GLN A 1 83 ? 1.058 -3.223 6.873 1.00 92.25 83 GLN A N 1
ATOM 650 C CA . GLN A 1 83 ? 2.288 -3.984 6.640 1.00 92.25 83 GLN A CA 1
ATOM 651 C C . GLN A 1 83 ? 2.343 -4.535 5.206 1.00 92.25 83 GLN A C 1
ATOM 653 O O . GLN A 1 83 ? 3.382 -4.457 4.554 1.00 92.25 83 GLN A O 1
ATOM 658 N N . ARG A 1 84 ? 1.228 -5.074 4.694 1.00 86.38 84 ARG A N 1
ATOM 659 C CA . ARG A 1 84 ? 1.155 -5.628 3.334 1.00 86.38 84 ARG A CA 1
ATOM 660 C C . ARG A 1 84 ? 1.333 -4.543 2.272 1.00 86.38 84 ARG A C 1
ATOM 662 O O . ARG A 1 84 ? 2.087 -4.741 1.321 1.00 86.38 84 ARG A O 1
ATOM 669 N N . ASP A 1 85 ? 0.650 -3.413 2.431 1.00 89.31 85 ASP A N 1
ATOM 670 C CA . ASP A 1 85 ? 0.756 -2.287 1.500 1.00 89.31 85 ASP A CA 1
ATOM 671 C C . ASP A 1 85 ? 2.141 -1.634 1.561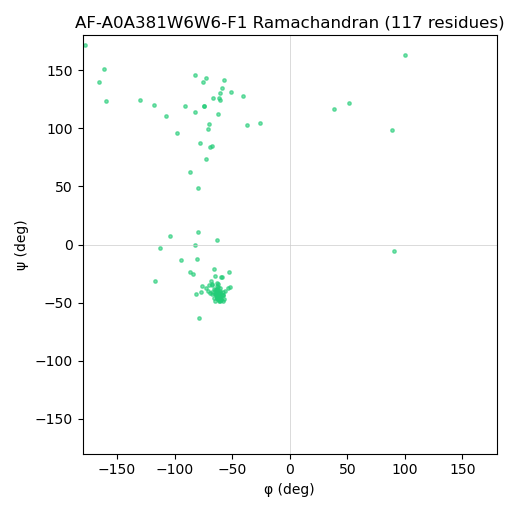 1.00 89.31 85 ASP A C 1
ATOM 673 O O . ASP A 1 85 ? 2.689 -1.275 0.522 1.00 89.31 85 ASP A O 1
ATOM 677 N N . TYR A 1 86 ? 2.756 -1.579 2.744 1.00 90.56 86 TYR A N 1
ATOM 678 C CA . TYR A 1 86 ? 4.125 -1.104 2.918 1.00 90.56 86 TYR A CA 1
ATOM 679 C C . TYR A 1 86 ? 5.140 -1.979 2.171 1.00 90.56 86 TYR A C 1
ATOM 681 O O . TYR A 1 86 ? 5.969 -1.454 1.435 1.00 90.56 86 TYR A O 1
ATOM 689 N N . GLN A 1 87 ? 5.048 -3.308 2.289 1.00 88.31 87 GLN A N 1
ATOM 690 C CA . GLN A 1 87 ? 5.941 -4.232 1.572 1.00 88.31 87 GLN A CA 1
ATOM 691 C C . GLN A 1 87 ? 5.806 -4.102 0.049 1.00 88.31 87 GLN A C 1
ATOM 693 O O . GLN A 1 87 ? 6.805 -4.056 -0.666 1.00 88.31 87 GLN A O 1
ATOM 698 N N . LYS A 1 88 ? 4.572 -3.971 -0.456 1.00 85.81 88 LYS A N 1
ATOM 699 C CA . LYS A 1 88 ? 4.329 -3.729 -1.887 1.00 85.81 88 LYS A CA 1
ATOM 700 C C . LYS A 1 88 ? 4.894 -2.387 -2.348 1.00 85.81 88 LYS A C 1
ATOM 702 O O . LYS A 1 88 ? 5.498 -2.325 -3.414 1.00 85.81 88 LYS A O 1
ATOM 707 N N . ALA A 1 89 ? 4.728 -1.334 -1.549 1.00 85.88 89 ALA A N 1
ATOM 708 C CA . ALA A 1 89 ? 5.270 -0.016 -1.855 1.00 85.88 89 ALA A CA 1
ATOM 709 C C . ALA A 1 89 ? 6.805 -0.016 -1.877 1.00 85.88 89 ALA A C 1
ATOM 711 O O . ALA A 1 89 ? 7.391 0.602 -2.755 1.00 85.88 89 ALA A O 1
ATOM 712 N N . GLN A 1 90 ? 7.458 -0.743 -0.964 1.00 84.19 90 GLN A N 1
ATOM 713 C CA . GLN A 1 90 ? 8.917 -0.905 -0.960 1.00 84.19 90 GLN A C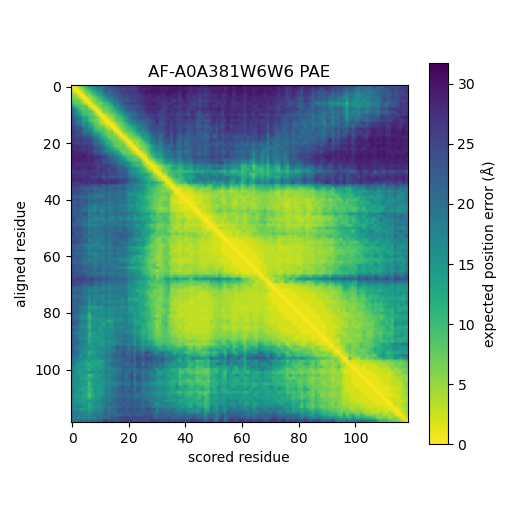A 1
ATOM 714 C C . GLN A 1 90 ? 9.412 -1.650 -2.206 1.00 84.19 90 GLN A C 1
ATOM 716 O O . GLN A 1 90 ? 10.379 -1.219 -2.827 1.00 84.19 90 GLN A O 1
ATOM 721 N N . PHE A 1 91 ? 8.725 -2.723 -2.613 1.00 82.19 91 PHE A N 1
ATOM 722 C CA . PHE A 1 91 ? 9.057 -3.438 -3.847 1.00 82.19 91 PHE A CA 1
ATOM 723 C C . PHE A 1 91 ? 8.911 -2.542 -5.085 1.00 82.19 91 PHE A C 1
ATOM 725 O O . PHE A 1 91 ? 9.806 -2.495 -5.926 1.00 82.19 91 PHE A O 1
ATOM 732 N N . MET A 1 92 ? 7.818 -1.775 -5.171 1.00 74.25 92 MET A N 1
ATOM 733 C CA . MET A 1 92 ? 7.619 -0.817 -6.262 1.00 74.25 92 MET A CA 1
ATOM 734 C C . MET A 1 92 ? 8.664 0.300 -6.246 1.00 74.25 92 MET A C 1
ATOM 736 O O . MET A 1 92 ? 9.201 0.607 -7.299 1.00 74.25 92 MET A O 1
ATOM 740 N N . ALA A 1 93 ? 9.015 0.842 -5.076 1.00 76.56 93 ALA A N 1
ATOM 741 C CA . ALA A 1 93 ? 10.063 1.855 -4.944 1.00 76.56 93 ALA A CA 1
ATOM 742 C C . ALA A 1 93 ? 11.445 1.341 -5.384 1.00 76.56 93 ALA A C 1
ATOM 744 O O . ALA A 1 93 ? 12.230 2.104 -5.940 1.00 76.56 93 ALA A O 1
ATOM 745 N N . GLY A 1 94 ? 11.736 0.054 -5.168 1.00 72.19 94 GLY A N 1
ATOM 746 C CA . GLY A 1 94 ? 12.955 -0.581 -5.673 1.00 72.19 94 GLY A CA 1
ATOM 747 C C . GLY A 1 94 ? 12.961 -0.766 -7.195 1.00 72.19 94 GLY A C 1
ATOM 748 O O . GLY A 1 94 ? 14.009 -0.631 -7.819 1.00 72.19 94 GLY A O 1
ATOM 749 N N . TRP A 1 95 ? 11.803 -1.049 -7.804 1.00 68.19 95 TRP A N 1
ATOM 750 C CA . TRP A 1 95 ? 11.679 -1.267 -9.251 1.00 68.19 95 TRP A CA 1
ATOM 751 C C . TRP A 1 95 ? 11.599 0.043 -10.049 1.00 68.19 95 TRP A C 1
ATOM 753 O O . TRP A 1 95 ? 12.283 0.205 -11.058 1.00 68.19 95 TRP A O 1
ATOM 763 N N . THR A 1 96 ? 10.828 1.025 -9.576 1.00 74.88 96 THR A N 1
ATOM 764 C CA . THR A 1 96 ? 10.732 2.358 -10.185 1.00 74.88 96 THR A CA 1
ATOM 765 C C . THR A 1 96 ? 11.836 3.266 -9.652 1.00 74.88 96 THR A C 1
ATOM 767 O O . THR A 1 96 ? 11.566 4.271 -8.992 1.00 74.88 96 THR A O 1
ATOM 770 N N . SER A 1 97 ? 13.098 2.908 -9.895 1.00 73.62 97 SER A N 1
ATOM 771 C CA . SER A 1 97 ? 14.197 3.825 -9.581 1.00 73.62 97 SER A CA 1
ATOM 772 C C . SER A 1 97 ? 13.986 5.157 -10.318 1.00 73.62 97 SER A C 1
ATOM 774 O O . SER A 1 97 ? 13.550 5.169 -11.473 1.00 73.62 97 SER A O 1
ATOM 776 N N . ASN A 1 98 ? 14.309 6.287 -9.676 1.00 77.06 98 ASN A N 1
ATOM 777 C CA . ASN A 1 98 ? 14.234 7.608 -10.320 1.00 77.06 98 ASN A CA 1
ATOM 778 C C . ASN A 1 98 ? 14.997 7.617 -11.655 1.00 77.06 98 ASN A C 1
ATOM 780 O O . ASN A 1 98 ? 14.536 8.198 -12.631 1.00 77.06 98 ASN A O 1
ATOM 784 N N . HIS A 1 99 ? 16.122 6.899 -11.712 1.00 77.38 99 HIS A N 1
ATOM 785 C CA . HIS A 1 99 ? 16.907 6.714 -12.926 1.00 77.38 99 HIS A CA 1
ATOM 786 C C . HIS A 1 99 ? 16.115 6.013 -14.042 1.00 77.38 99 HIS A C 1
ATOM 788 O O . HIS A 1 99 ? 16.074 6.513 -15.163 1.00 77.38 99 HIS A O 1
ATOM 794 N N . ALA A 1 100 ? 15.439 4.897 -13.744 1.00 81.56 100 ALA A N 1
ATOM 795 C CA . ALA A 1 100 ? 14.622 4.185 -14.728 1.00 81.56 100 ALA A CA 1
ATOM 796 C C . ALA A 1 100 ? 13.485 5.063 -15.278 1.00 81.56 100 ALA A C 1
ATOM 798 O O . ALA A 1 100 ? 13.244 5.062 -16.485 1.00 81.56 100 ALA A O 1
ATOM 799 N N . MET A 1 101 ? 12.835 5.862 -14.425 1.00 85.19 101 MET A N 1
ATOM 800 C CA . MET A 1 101 ? 11.805 6.809 -14.869 1.00 85.19 101 MET A CA 1
ATOM 801 C C . MET A 1 101 ? 12.377 7.907 -15.773 1.00 85.19 101 MET A C 1
ATOM 803 O O . MET A 1 101 ? 11.845 8.131 -16.860 1.00 85.19 101 MET A O 1
ATOM 807 N N . CYS A 1 102 ? 13.479 8.550 -15.378 1.00 86.12 102 CYS A N 1
ATOM 808 C CA . CYS A 1 102 ? 14.099 9.611 -16.176 1.00 86.12 102 CYS A CA 1
ATOM 809 C C . CYS A 1 102 ? 14.554 9.111 -17.554 1.00 86.12 102 CYS A C 1
ATOM 811 O O . CYS A 1 102 ? 14.258 9.750 -18.561 1.00 86.12 102 CYS A O 1
ATOM 813 N N . VAL A 1 103 ? 15.222 7.954 -17.617 1.00 88.12 103 VAL A N 1
ATOM 814 C CA . VAL A 1 103 ? 15.693 7.375 -18.887 1.00 88.12 103 VAL A CA 1
ATOM 815 C C . VAL A 1 103 ? 14.520 7.011 -19.798 1.00 88.12 103 VAL A C 1
ATOM 817 O O . VAL A 1 103 ? 14.549 7.325 -20.987 1.00 88.12 103 VAL A O 1
ATOM 820 N N . THR A 1 104 ? 13.455 6.420 -19.248 1.00 88.06 104 THR A N 1
ATOM 821 C CA . THR A 1 104 ? 12.263 6.047 -20.028 1.00 88.06 104 THR A CA 1
ATOM 822 C C . THR A 1 104 ? 11.599 7.270 -20.665 1.00 88.06 104 THR A C 1
ATOM 824 O O . THR A 1 104 ? 11.221 7.223 -21.833 1.00 88.06 104 THR A O 1
ATOM 827 N N . ILE A 1 105 ? 11.504 8.385 -19.930 1.00 91.81 105 ILE A N 1
ATOM 828 C CA . ILE A 1 105 ? 10.927 9.639 -20.436 1.00 91.81 105 ILE A CA 1
ATOM 829 C C . ILE A 1 105 ? 11.754 10.197 -21.602 1.00 91.81 105 ILE A C 1
ATOM 831 O O . ILE A 1 105 ? 11.188 10.575 -22.625 1.00 91.81 105 ILE A O 1
ATOM 835 N N . VAL A 1 106 ? 13.084 10.224 -21.476 1.00 93.75 106 VAL A N 1
ATOM 836 C CA . VAL A 1 106 ? 13.982 10.734 -22.529 1.00 93.75 106 VAL A CA 1
ATOM 837 C C . VAL A 1 106 ? 13.860 9.902 -23.807 1.00 93.75 106 VAL A C 1
ATOM 839 O O . VAL A 1 106 ? 13.704 10.460 -24.891 1.00 93.75 106 VAL A O 1
ATOM 842 N N . ILE A 1 107 ? 13.874 8.570 -23.680 1.00 93.50 107 ILE A N 1
ATOM 843 C CA . ILE A 1 107 ? 13.708 7.652 -24.815 1.00 93.50 107 ILE A CA 1
ATOM 844 C C . ILE A 1 107 ? 12.345 7.865 -25.484 1.00 93.50 107 ILE A C 1
ATOM 846 O O . ILE A 1 107 ? 12.265 7.949 -26.707 1.00 93.50 107 ILE A O 1
ATOM 850 N N . PHE A 1 108 ? 11.276 7.996 -24.696 1.00 94.25 108 PHE A N 1
ATOM 851 C CA . PHE A 1 108 ? 9.935 8.238 -25.222 1.00 94.25 108 PHE A CA 1
ATOM 852 C C . PHE A 1 108 ? 9.870 9.521 -26.062 1.00 94.25 108 PHE A C 1
ATOM 854 O O . PHE A 1 108 ? 9.401 9.480 -27.197 1.00 94.25 108 PHE A O 1
ATOM 861 N N . TYR A 1 109 ? 10.399 10.640 -25.554 1.00 93.50 109 TYR A N 1
ATOM 862 C CA . TYR A 1 109 ? 10.436 11.898 -26.308 1.00 93.50 109 TYR A CA 1
ATOM 863 C C . TYR A 1 109 ? 11.278 11.812 -27.582 1.00 93.50 109 TYR A C 1
ATOM 865 O O . TYR A 1 109 ? 10.902 12.410 -28.587 1.00 93.50 109 TYR A O 1
ATOM 873 N N . TYR A 1 110 ? 12.377 11.057 -27.569 1.00 93.31 110 TYR A N 1
ATOM 874 C CA . TYR A 1 110 ? 13.196 10.839 -28.761 1.00 93.31 110 TYR A CA 1
ATOM 875 C C . TYR A 1 110 ? 12.407 10.137 -29.877 1.00 93.31 110 TYR A C 1
ATOM 877 O O . TYR A 1 110 ? 12.376 10.617 -31.009 1.00 93.31 110 TYR A O 1
ATOM 885 N N . TYR A 1 111 ? 11.705 9.048 -29.552 1.00 94.19 111 TYR A N 1
ATOM 886 C CA . TYR A 1 111 ? 10.893 8.323 -30.535 1.00 94.19 111 TYR A CA 1
ATOM 887 C C . TYR A 1 111 ? 9.682 9.122 -31.012 1.00 94.19 111 TYR A C 1
ATOM 889 O O . TYR A 1 111 ? 9.391 9.126 -32.206 1.00 94.19 111 TYR A O 1
ATOM 897 N N . VAL A 1 112 ? 8.998 9.830 -30.107 1.00 94.31 112 VAL A N 1
ATOM 898 C CA . VAL A 1 112 ? 7.912 10.743 -30.492 1.00 94.31 112 VAL A CA 1
ATOM 899 C C . VAL A 1 112 ? 8.439 11.806 -31.456 1.00 94.31 112 VAL A C 1
ATOM 901 O O . VAL A 1 112 ? 7.812 12.035 -32.485 1.00 94.31 112 VAL A O 1
ATOM 904 N N . GLY A 1 113 ? 9.615 12.374 -31.171 1.00 91.12 113 GLY A N 1
ATOM 905 C CA . GLY A 1 113 ? 10.306 13.331 -32.033 1.00 91.12 113 GLY A CA 1
ATOM 906 C C . GLY A 1 113 ? 10.588 12.787 -33.435 1.00 91.12 113 GLY A C 1
ATOM 907 O O . GLY A 1 113 ? 10.263 13.459 -34.412 1.00 91.12 113 GLY A O 1
ATOM 908 N N . MET A 1 114 ? 11.113 11.562 -33.550 1.00 90.38 114 MET A N 1
ATOM 909 C CA . MET A 1 114 ? 11.339 10.920 -34.856 1.00 90.38 114 MET A CA 1
ATOM 910 C C . MET A 1 114 ? 10.034 10.725 -35.636 1.00 90.38 114 MET A C 1
ATOM 912 O O . MET A 1 114 ? 9.942 11.139 -36.786 1.00 90.38 114 MET A O 1
ATOM 916 N N . VAL A 1 115 ? 8.984 10.205 -34.993 1.00 90.56 115 VAL A N 1
ATOM 917 C CA . VAL A 1 115 ? 7.673 9.980 -35.635 1.00 90.56 115 VAL A CA 1
ATOM 918 C C . VAL A 1 115 ? 6.992 11.286 -36.069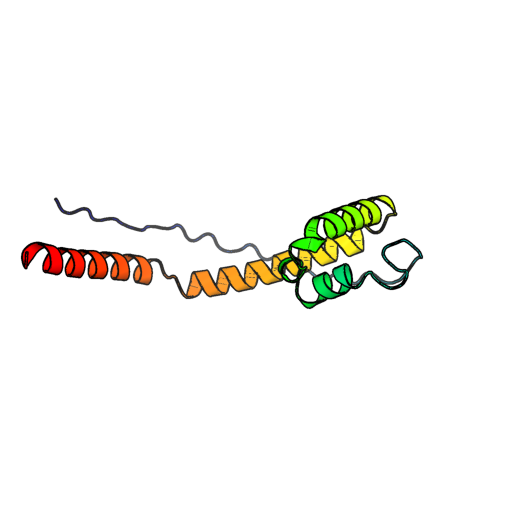 1.00 90.56 115 VAL A C 1
ATOM 920 O O . VAL A 1 115 ? 6.154 11.279 -36.976 1.00 90.56 115 VAL A O 1
ATOM 923 N N . THR A 1 116 ? 7.291 12.403 -35.400 1.00 84.56 116 THR A N 1
ATOM 924 C CA . THR A 1 116 ? 6.821 13.737 -35.803 1.00 84.56 116 THR A CA 1
ATOM 925 C C . THR A 1 116 ? 7.683 14.397 -36.872 1.00 84.56 116 THR A C 1
ATOM 927 O O . THR A 1 116 ? 7.159 15.243 -37.578 1.00 84.56 116 THR A O 1
ATOM 930 N N . ALA A 1 117 ? 8.964 14.039 -36.992 1.00 81.25 117 ALA A N 1
ATOM 931 C CA . ALA A 1 117 ? 9.878 14.587 -37.999 1.00 81.25 117 ALA A CA 1
ATOM 932 C C . ALA A 1 117 ? 9.817 13.836 -39.341 1.00 81.25 117 ALA A C 1
ATOM 934 O O . ALA A 1 117 ? 10.174 14.394 -40.371 1.00 81.25 117 ALA A O 1
ATOM 935 N N . GLU A 1 118 ? 9.373 12.577 -39.328 1.00 73.62 118 GLU A N 1
ATOM 936 C CA . GLU A 1 118 ? 9.093 11.781 -40.533 1.00 73.62 118 GLU A CA 1
ATOM 937 C C . GLU A 1 118 ? 7.709 12.069 -41.152 1.00 73.62 118 GLU A C 1
ATOM 939 O O . GLU A 1 118 ? 7.353 11.459 -42.161 1.00 73.62 118 GLU A O 1
AT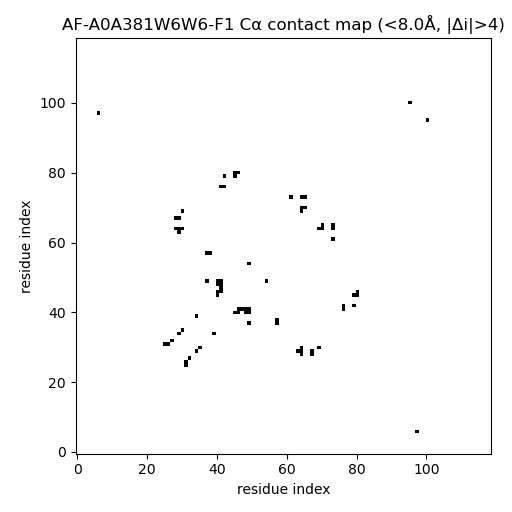OM 944 N N . LYS A 1 119 ? 6.919 12.975 -40.559 1.00 53.69 119 LYS A N 1
ATOM 945 C CA . LYS A 1 119 ? 5.690 13.529 -41.153 1.00 53.69 119 LYS A CA 1
ATOM 946 C C . LYS A 1 119 ? 5.948 14.921 -41.705 1.00 53.69 119 LYS A C 1
ATOM 948 O O . LYS A 1 119 ? 5.313 15.239 -42.732 1.00 53.69 119 LYS A O 1
#

Radius of gyration: 23.28 Å; Cα contacts (8 Å, |Δi|>4): 39; chains: 1; bounding box: 41×43×65 Å

Secondary structure (DSSP, 8-state):
-----------PPP--------------STTTTT--HHHHHHHHH-GGGS-GGGHHHHHHHHHHHHHTT-HHHHHHHHHHHHHHHHHHHHHHHHHS-HHHHHHHHHHHHHHHHHHHH--

pLDDT: mean 72.2, std 17.62, range [32.66, 94.31]

Foldseek 3Di:
DDPPPPPDDDDDDDDDDDDDDDDDDDDDDLCGVVRDVQLVCCQVVNNVSRPPVCNVVVVVSVVRCVVVPVVVSSVNSVVVNVVVVVVVVVVVCVVPDPVVVVVVVVVVVVVVVVVVVVD

Mean predicted aligned error: 13.85 Å

Sequence (119 aa):
VLLTGACFASNLPPKRTKKAKKVKDLGTGPCHDPVHPLIMLAMEKGVKAVPLRKIFLYRKLLKQCKKTGHRETVKQLKLKDYQRDYQKAQFMAGWTSNHAMCVTIVIFYYYVGMVTAEK

Solvent-accessible surface area (backbone atoms only — not comparable to full-atom values): 7538 Å² total; per-residue (Å²): 139,84,81,80,78,76,86,82,75,84,87,76,80,84,84,86,81,80,82,91,78,92,80,83,84,92,74,89,47,92,66,57,57,79,48,49,68,64,58,51,44,25,64,74,69,21,69,85,63,48,57,75,94,48,47,66,59,52,53,51,50,53,53,50,32,52,70,76,65,46,48,65,62,55,48,51,46,53,50,53,43,48,53,52,53,49,55,52,49,51,52,47,53,67,69,62,33,70,65,58,53,54,53,52,52,55,53,50,53,52,52,54,49,49,66,59,69,78,104

Organism: NCBI:txid408172